Protein AF-A0AAZ1XRR1-F1 (afdb_monomer)

Sequence (103 aa):
MKTPFVCLLLGLLSAVELSASLDFYQKHVIENMQPDECTTVMQTRHIKGLFGGCKKVNTFLLGAHQKVQDICAGISGQKIVNFNVVVCKHDDSSLHPNYYNNE

Structure (mmCIF, N/CA/C/O backbone):
data_AF-A0AAZ1XRR1-F1
#
_entry.id   AF-A0AAZ1XRR1-F1
#
loop_
_atom_site.group_PDB
_atom_site.id
_atom_site.type_symbol
_atom_site.label_atom_id
_atom_site.label_alt_id
_atom_site.label_comp_id
_atom_site.label_asym_id
_atom_site.label_entity_id
_atom_site.label_seq_id
_atom_site.pdbx_PDB_ins_code
_atom_site.Cartn_x
_atom_site.Cartn_y
_atom_site.Cartn_z
_atom_site.occupancy
_atom_site.B_iso_or_equiv
_atom_site.auth_seq_id
_atom_site.auth_comp_id
_atom_site.auth_asym_id
_atom_site.auth_atom_id
_atom_site.pdbx_PDB_model_num
ATOM 1 N N . MET A 1 1 ? -11.048 27.588 36.512 1.00 51.97 1 MET A N 1
ATOM 2 C CA . MET A 1 1 ? -10.331 27.325 35.242 1.00 51.97 1 MET A CA 1
ATOM 3 C C . MET A 1 1 ? -10.080 25.824 35.091 1.00 51.97 1 MET A C 1
ATOM 5 O O . MET A 1 1 ? -9.029 25.353 35.490 1.00 51.97 1 MET A O 1
ATOM 9 N N . LYS A 1 2 ? -11.057 25.042 34.615 1.00 61.19 2 LYS A N 1
ATOM 10 C CA . LYS A 1 2 ? -10.891 23.586 34.381 1.00 61.19 2 LYS A CA 1
ATOM 11 C C . LYS A 1 2 ? -11.542 23.148 33.064 1.00 61.19 2 LYS A C 1
ATOM 13 O O . LYS A 1 2 ? -10.948 22.384 32.319 1.00 61.19 2 LYS A O 1
ATOM 18 N N . THR A 1 3 ? -12.681 23.741 32.714 1.00 65.25 3 THR A N 1
ATOM 19 C CA . THR A 1 3 ? -13.412 23.501 31.460 1.00 65.25 3 THR A CA 1
ATOM 20 C C . THR A 1 3 ? -12.619 23.772 30.171 1.00 65.25 3 THR A C 1
ATOM 22 O O . THR A 1 3 ? -12.612 22.890 29.319 1.00 65.25 3 THR A O 1
ATOM 25 N N . PRO A 1 4 ? -11.893 24.902 29.998 1.00 75.38 4 PRO A N 1
ATOM 26 C CA . PRO A 1 4 ? -11.164 25.140 28.746 1.00 75.38 4 PRO A CA 1
ATOM 27 C C . PRO A 1 4 ? -10.009 24.149 28.543 1.00 75.38 4 PRO A C 1
ATOM 29 O O . PRO A 1 4 ? -9.711 23.773 27.416 1.00 75.38 4 PRO A O 1
ATOM 32 N N . PHE A 1 5 ? -9.402 23.680 29.637 1.00 80.00 5 PHE A N 1
ATOM 33 C CA . PHE A 1 5 ? -8.317 22.701 29.596 1.00 80.00 5 PHE A CA 1
ATOM 34 C C . PHE A 1 5 ? -8.826 21.313 29.184 1.00 80.00 5 PHE A C 1
ATOM 36 O O . PHE A 1 5 ? -8.209 20.650 28.359 1.00 80.00 5 PHE A O 1
ATOM 43 N N . VAL A 1 6 ? -9.986 20.896 29.704 1.00 85.12 6 VAL A N 1
ATOM 44 C CA . VAL A 1 6 ? -10.625 19.624 29.328 1.00 85.12 6 VAL A CA 1
ATOM 45 C C . VAL A 1 6 ? -11.052 19.632 27.859 1.00 85.12 6 VAL A C 1
ATOM 47 O O . VAL A 1 6 ? -10.772 18.672 27.146 1.00 85.12 6 VAL A O 1
ATOM 50 N N . CYS A 1 7 ? -11.664 20.718 27.374 1.00 87.94 7 CYS A N 1
ATOM 51 C CA . CYS A 1 7 ? -12.051 20.825 25.964 1.00 87.94 7 CYS A CA 1
ATOM 52 C C . CYS A 1 7 ? -10.839 20.789 25.023 1.00 87.94 7 CYS A C 1
ATOM 54 O O . CYS A 1 7 ? -10.893 20.129 23.988 1.00 87.94 7 CYS A O 1
ATOM 56 N N . LEU A 1 8 ? -9.738 21.454 25.392 1.00 89.94 8 LEU A N 1
ATOM 57 C CA . LEU A 1 8 ? -8.497 21.414 24.620 1.00 89.94 8 LEU A CA 1
ATOM 58 C C . LEU A 1 8 ? -7.942 19.985 24.525 1.00 89.94 8 LEU A C 1
ATOM 60 O O . LEU A 1 8 ? -7.597 19.538 23.436 1.00 89.94 8 LEU A O 1
ATOM 64 N N . LEU A 1 9 ? -7.899 19.254 25.643 1.00 89.62 9 LEU A N 1
ATOM 65 C CA . LEU A 1 9 ? -7.413 17.871 25.672 1.00 89.62 9 LEU A CA 1
ATOM 66 C C . LEU A 1 9 ? -8.292 16.927 24.837 1.00 89.62 9 LEU A C 1
ATOM 68 O O . LEU A 1 9 ? -7.760 16.117 24.083 1.00 89.62 9 LEU A O 1
ATOM 72 N N . LEU A 1 10 ? -9.620 17.058 24.918 1.00 87.50 10 LEU A N 1
ATOM 73 C CA . LEU A 1 10 ? -10.556 16.272 24.103 1.00 87.50 10 LEU A CA 1
ATOM 74 C C . LEU A 1 10 ? -10.425 16.582 22.605 1.00 87.50 10 LEU A C 1
ATOM 76 O O . LEU A 1 10 ? -10.475 15.669 21.777 1.00 87.50 10 LEU A O 1
ATOM 80 N N . GLY A 1 11 ? -10.220 17.854 22.254 1.00 87.94 11 GLY A N 1
ATOM 81 C CA . GLY A 1 11 ? -9.965 18.273 20.878 1.00 87.94 11 GLY A CA 1
ATOM 82 C C . GLY A 1 11 ? -8.665 17.686 20.326 1.00 87.94 11 GLY A C 1
ATOM 83 O O . GLY A 1 11 ? -8.661 17.133 19.228 1.00 87.94 11 GLY A O 1
ATOM 84 N N . LEU A 1 12 ? -7.581 17.736 21.107 1.00 87.75 12 LEU A N 1
ATOM 85 C CA . LEU A 1 12 ? -6.294 17.140 20.733 1.00 87.75 12 LEU A CA 1
ATOM 86 C C . LEU A 1 12 ? -6.404 15.624 20.553 1.00 87.75 12 LEU A C 1
ATOM 88 O O . LEU A 1 12 ? -5.901 15.100 19.564 1.00 87.75 12 LEU A O 1
ATOM 92 N N . LEU A 1 13 ? -7.099 14.929 21.458 1.00 85.75 13 LEU A N 1
ATOM 93 C CA . LEU A 1 13 ? -7.292 13.483 21.355 1.00 85.75 13 LEU A CA 1
ATOM 94 C C . LEU A 1 13 ? -8.072 13.111 20.085 1.00 85.75 13 LEU A C 1
ATOM 96 O O . LEU A 1 13 ? -7.655 12.230 19.341 1.00 85.75 13 LEU A O 1
ATOM 100 N N . SER A 1 14 ? -9.147 13.844 19.785 1.00 83.19 14 SER A N 1
ATOM 101 C CA . SER A 1 14 ? -9.937 13.633 18.563 1.00 83.19 14 SER A CA 1
ATOM 102 C C . SER A 1 14 ? -9.106 13.869 17.298 1.00 83.19 14 SER A C 1
ATOM 104 O O . SER A 1 14 ? -9.204 13.106 16.340 1.00 83.19 14 SER A O 1
ATOM 106 N N . ALA A 1 15 ? -8.258 14.902 17.292 1.00 82.81 15 ALA A N 1
ATOM 107 C CA . ALA A 1 15 ? -7.363 15.187 16.173 1.00 82.81 15 ALA A CA 1
ATOM 108 C C . ALA A 1 15 ? -6.317 14.079 15.964 1.00 82.81 15 ALA A C 1
ATOM 110 O O . ALA A 1 15 ? -6.023 13.730 14.821 1.00 82.81 15 ALA A O 1
ATOM 111 N N . VAL A 1 16 ? -5.786 13.502 17.049 1.00 85.75 16 VAL A N 1
ATOM 112 C CA . VAL A 1 16 ? -4.855 12.366 16.985 1.00 85.75 16 VAL A CA 1
ATOM 113 C C . VAL A 1 16 ? -5.528 11.151 16.347 1.00 85.75 16 VAL A C 1
ATOM 115 O O . VAL A 1 16 ? -4.996 10.625 15.370 1.00 85.75 16 VAL A O 1
ATOM 118 N N . GLU A 1 17 ? -6.713 10.758 16.818 1.00 82.56 17 GLU A N 1
ATOM 119 C CA . GLU A 1 17 ? -7.466 9.626 16.253 1.00 82.56 17 GLU A CA 1
ATOM 120 C C . GLU A 1 17 ? -7.791 9.842 14.766 1.00 82.56 17 GLU A C 1
ATOM 122 O O . GLU A 1 17 ? -7.549 8.973 13.924 1.00 82.56 17 GLU A O 1
ATOM 127 N N . LEU A 1 18 ? -8.257 11.044 14.409 1.00 84.75 18 LEU A N 1
ATOM 128 C CA . LEU A 1 18 ? -8.521 11.415 13.018 1.00 84.75 18 LEU A CA 1
ATOM 129 C C . LEU A 1 18 ? -7.255 11.324 12.158 1.00 84.75 18 LEU A C 1
ATOM 131 O O . LEU A 1 18 ? -7.302 10.747 11.072 1.00 84.75 18 LEU A O 1
ATOM 135 N N . SER A 1 19 ? -6.119 11.833 12.645 1.00 87.06 19 SER A N 1
ATOM 136 C CA . SER A 1 19 ? -4.848 11.779 11.917 1.00 87.06 19 SER A CA 1
ATOM 137 C C . SER A 1 19 ? -4.369 10.345 11.674 1.00 87.06 19 SER A C 1
ATOM 139 O O . SER A 1 19 ? -3.957 10.025 10.560 1.00 87.06 19 SER A O 1
ATOM 141 N N . ALA A 1 20 ? -4.497 9.465 12.670 1.00 87.75 20 ALA A N 1
ATOM 142 C CA . ALA A 1 20 ? -4.127 8.060 12.546 1.00 87.75 20 ALA A CA 1
ATOM 143 C C . ALA A 1 20 ? -5.047 7.322 11.564 1.00 87.75 20 ALA A C 1
ATOM 145 O O . ALA A 1 20 ? -4.574 6.542 10.736 1.00 87.75 20 ALA A O 1
ATOM 146 N N . SER A 1 21 ? -6.355 7.603 11.610 1.00 89.25 21 SER A N 1
ATOM 147 C CA . SER A 1 21 ? -7.313 7.020 10.668 1.00 89.25 21 SER A CA 1
ATOM 148 C C . SER A 1 21 ? -7.008 7.443 9.228 1.00 89.25 21 SER A C 1
ATOM 150 O O . SER A 1 21 ? -6.900 6.591 8.347 1.00 89.25 21 SER A O 1
ATOM 152 N N . LEU A 1 22 ? -6.776 8.737 8.984 1.00 92.25 22 LEU A N 1
ATOM 153 C CA . LEU A 1 22 ? -6.465 9.258 7.655 1.00 92.25 22 LEU A CA 1
ATOM 154 C C . LEU A 1 22 ? -5.160 8.663 7.116 1.00 92.25 22 LEU A C 1
ATOM 156 O O . LEU A 1 22 ? -5.109 8.259 5.954 1.00 92.25 22 LEU A O 1
ATOM 160 N N . ASP A 1 23 ? -4.140 8.548 7.970 1.00 93.81 23 ASP A N 1
ATOM 161 C CA . ASP A 1 23 ? -2.864 7.919 7.629 1.00 93.81 23 ASP A CA 1
ATOM 162 C C . ASP A 1 23 ? -3.043 6.452 7.210 1.00 93.81 23 ASP A C 1
ATOM 164 O O . ASP A 1 23 ? -2.489 6.023 6.193 1.00 93.81 23 ASP A O 1
ATOM 168 N N . PHE A 1 24 ? -3.878 5.695 7.932 1.00 95.38 24 PHE A N 1
ATOM 169 C CA . PHE A 1 24 ? -4.213 4.320 7.569 1.00 95.38 24 PHE A CA 1
ATOM 170 C C . PHE A 1 24 ? -4.905 4.248 6.204 1.00 95.38 24 PHE A C 1
ATOM 172 O O . PHE A 1 24 ? -4.451 3.504 5.334 1.00 95.38 24 PHE A O 1
ATOM 179 N N . TYR A 1 25 ? -5.965 5.031 5.977 1.00 95.88 25 TYR A N 1
ATOM 180 C CA . TYR A 1 25 ? -6.691 5.012 4.700 1.00 95.88 25 TYR A CA 1
ATOM 181 C C . TYR A 1 25 ? -5.798 5.432 3.532 1.00 95.88 25 TYR A C 1
ATOM 183 O O . TYR A 1 25 ? -5.812 4.785 2.484 1.00 95.88 25 TYR A O 1
ATOM 191 N N . GLN A 1 26 ? -4.960 6.452 3.723 1.00 96.31 26 GLN A N 1
ATOM 192 C CA . GLN A 1 26 ? -3.984 6.872 2.724 1.00 96.31 26 GLN A CA 1
ATOM 193 C C . GLN A 1 26 ? -3.003 5.742 2.394 1.00 96.31 26 GLN A C 1
ATOM 195 O O . GLN A 1 26 ? -2.717 5.502 1.221 1.00 96.31 26 GLN A O 1
ATOM 200 N N . LYS A 1 27 ? -2.474 5.034 3.394 1.00 97.06 27 LYS A N 1
ATOM 201 C CA . LYS A 1 27 ? -1.421 4.032 3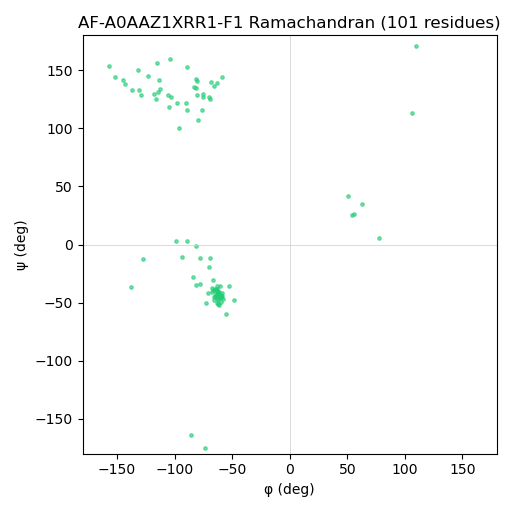.173 1.00 97.06 27 LYS A CA 1
ATOM 202 C C . LYS A 1 27 ? -1.942 2.662 2.756 1.00 97.06 27 LYS A C 1
ATOM 204 O O . LYS A 1 27 ? -1.217 1.943 2.077 1.00 97.06 27 LYS A O 1
ATOM 209 N N . HIS A 1 28 ? -3.158 2.295 3.147 1.00 97.56 28 HIS A N 1
ATOM 210 C CA . HIS A 1 28 ? -3.616 0.906 3.092 1.00 97.56 28 HIS A CA 1
ATOM 211 C C . HIS A 1 28 ? -4.940 0.690 2.372 1.00 97.56 28 HIS A C 1
ATOM 213 O O . HIS A 1 28 ? -5.248 -0.455 2.070 1.00 97.56 28 HIS A O 1
ATOM 219 N N . VAL A 1 29 ? -5.722 1.724 2.059 1.00 97.56 29 VAL A N 1
ATOM 220 C CA . VAL A 1 29 ? -7.023 1.545 1.397 1.00 97.56 29 VAL A CA 1
ATOM 221 C C . VAL A 1 29 ? -7.016 2.225 0.035 1.00 97.56 29 VAL A C 1
ATOM 223 O O . VAL A 1 29 ? -6.640 3.390 -0.117 1.00 97.56 29 VAL A O 1
ATOM 226 N N . ILE A 1 30 ? -7.428 1.490 -0.988 1.00 97.81 30 ILE A N 1
ATOM 227 C CA . ILE A 1 30 ? -7.520 1.989 -2.357 1.00 97.81 30 ILE A CA 1
ATOM 228 C C . ILE A 1 30 ? -8.718 1.341 -3.036 1.00 97.81 30 ILE A C 1
ATOM 230 O O . ILE A 1 30 ? -9.007 0.176 -2.794 1.00 97.81 30 ILE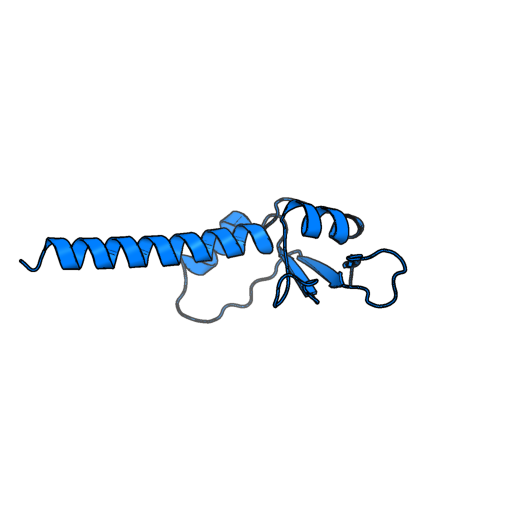 A O 1
ATOM 234 N N . GLU A 1 31 ? -9.444 2.093 -3.858 1.00 97.06 31 GLU A N 1
ATOM 235 C CA . GLU A 1 31 ? -10.622 1.539 -4.529 1.00 97.06 31 GLU A CA 1
ATOM 236 C C . GLU A 1 31 ? -10.217 0.445 -5.521 1.00 97.06 31 GLU A C 1
ATOM 238 O O . GLU A 1 31 ? -10.742 -0.663 -5.489 1.00 97.06 31 GLU A O 1
ATOM 243 N N . ASN A 1 32 ? -9.213 0.736 -6.345 1.00 96.06 32 ASN A N 1
ATOM 244 C CA . ASN A 1 32 ? -8.669 -0.191 -7.320 1.00 96.06 32 ASN A CA 1
ATOM 245 C C . ASN A 1 32 ? -7.191 0.123 -7.576 1.00 96.06 32 ASN A C 1
ATOM 247 O O . ASN A 1 32 ? -6.802 1.291 -7.584 1.00 96.06 32 ASN A O 1
ATOM 251 N N . MET A 1 33 ? -6.396 -0.918 -7.800 1.00 96.00 33 MET A N 1
ATOM 252 C CA . MET A 1 33 ? -5.057 -0.836 -8.380 1.00 96.00 33 MET A CA 1
ATOM 253 C C . MET A 1 33 ? -4.690 -2.179 -9.006 1.00 96.00 33 MET A C 1
ATOM 255 O O . MET A 1 33 ? -5.165 -3.229 -8.564 1.00 96.00 33 MET A O 1
ATOM 259 N N . GLN A 1 34 ? -3.817 -2.139 -10.001 1.00 96.00 34 GLN A N 1
ATOM 260 C CA . GLN A 1 34 ? -3.170 -3.308 -10.571 1.00 96.00 34 GLN A CA 1
ATOM 261 C C . GLN A 1 34 ? -1.863 -3.635 -9.825 1.00 96.00 34 GLN A C 1
ATOM 263 O O . GLN A 1 34 ? -1.223 -2.744 -9.256 1.00 96.00 34 GLN A O 1
ATOM 268 N N . PRO A 1 35 ? -1.440 -4.911 -9.815 1.00 94.25 35 PRO A N 1
ATOM 269 C CA . PRO A 1 35 ? -0.186 -5.345 -9.195 1.00 94.25 35 PRO A CA 1
ATOM 270 C C . PRO A 1 35 ? 1.075 -4.579 -9.639 1.00 94.25 35 PRO A C 1
ATOM 272 O O . PRO A 1 35 ? 1.971 -4.335 -8.833 1.00 94.25 35 PRO A O 1
ATOM 275 N N . ASP A 1 36 ? 1.157 -4.180 -10.905 1.00 94.88 36 ASP A N 1
ATOM 276 C CA . ASP A 1 36 ? 2.293 -3.462 -11.496 1.00 94.88 36 ASP A CA 1
ATOM 277 C C . ASP A 1 36 ? 2.320 -1.961 -11.151 1.00 94.88 36 ASP A C 1
ATOM 279 O O . ASP A 1 36 ? 3.347 -1.299 -11.308 1.00 94.88 36 ASP A O 1
ATOM 283 N N . GLU A 1 37 ? 1.239 -1.422 -10.583 1.00 97.25 37 GLU A N 1
ATOM 284 C CA . GLU A 1 37 ? 1.145 -0.017 -10.167 1.00 97.25 37 GLU A CA 1
ATOM 285 C C . GLU A 1 37 ? 1.794 0.265 -8.802 1.00 97.25 37 GLU A C 1
ATOM 287 O O . GLU A 1 37 ? 1.825 1.417 -8.358 1.00 97.25 37 GLU A O 1
ATOM 292 N N . CYS A 1 38 ? 2.343 -0.753 -8.128 1.00 96.88 38 CYS A N 1
ATOM 293 C CA . CYS A 1 38 ? 2.931 -0.637 -6.791 1.00 96.88 38 CYS A CA 1
ATOM 294 C C . CYS A 1 38 ? 3.905 0.540 -6.648 1.00 96.88 38 CYS A C 1
ATOM 296 O O . CYS A 1 38 ? 3.792 1.325 -5.704 1.00 96.88 38 CYS A O 1
ATOM 298 N N . THR A 1 39 ? 4.838 0.699 -7.589 1.00 95.88 39 THR A N 1
ATOM 299 C CA . THR A 1 39 ? 5.834 1.782 -7.535 1.00 95.88 39 THR A CA 1
ATOM 300 C C . THR A 1 39 ? 5.166 3.155 -7.612 1.00 95.88 39 THR A C 1
ATOM 302 O O . THR A 1 39 ? 5.398 4.008 -6.752 1.00 95.88 39 THR A O 1
ATOM 305 N N . THR A 1 40 ? 4.288 3.352 -8.597 1.00 96.62 40 THR A N 1
ATOM 306 C CA . THR A 1 40 ? 3.569 4.613 -8.812 1.00 96.62 40 THR A CA 1
ATOM 307 C C . THR A 1 40 ? 2.725 4.978 -7.595 1.00 96.62 40 THR A C 1
ATOM 309 O O . THR A 1 40 ? 2.853 6.080 -7.064 1.00 96.62 40 THR A O 1
ATOM 312 N N . VAL A 1 41 ? 1.918 4.044 -7.080 1.00 97.31 41 VAL A N 1
ATOM 313 C CA . VAL A 1 41 ? 1.030 4.301 -5.935 1.00 97.31 41 VAL A CA 1
ATOM 314 C C . VAL A 1 41 ? 1.828 4.635 -4.671 1.00 97.31 41 VAL A C 1
ATOM 316 O O . VAL A 1 41 ? 1.498 5.603 -3.981 1.00 97.31 41 VAL A O 1
ATOM 319 N N . MET A 1 42 ? 2.896 3.886 -4.374 1.00 96.38 42 MET A N 1
ATOM 320 C CA . MET A 1 42 ? 3.762 4.147 -3.216 1.00 96.38 42 MET A CA 1
ATOM 321 C C . MET A 1 42 ? 4.383 5.550 -3.273 1.00 96.38 42 MET A C 1
ATOM 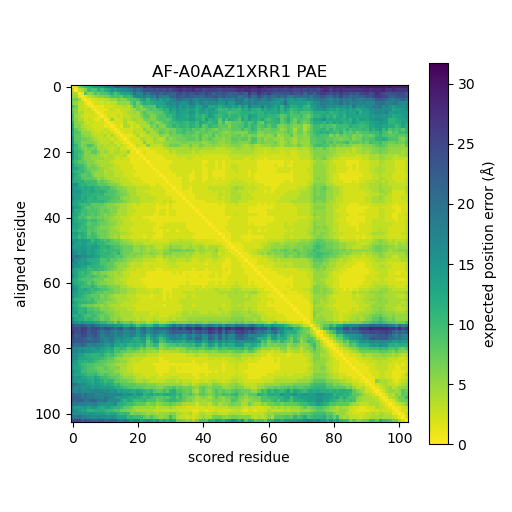323 O O . MET A 1 42 ? 4.422 6.252 -2.257 1.00 96.38 42 MET A O 1
ATOM 327 N N . GLN A 1 43 ? 4.827 5.981 -4.457 1.00 94.44 43 GLN A N 1
ATOM 328 C CA . GLN A 1 43 ? 5.433 7.297 -4.666 1.00 94.44 43 GLN A CA 1
ATOM 329 C C . GLN A 1 43 ? 4.404 8.431 -4.601 1.00 94.44 43 GLN A C 1
AT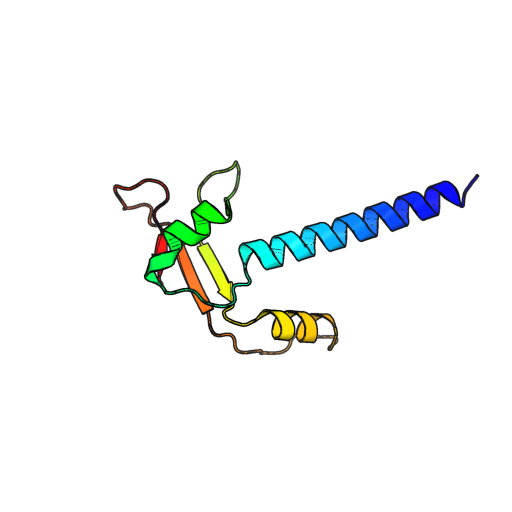OM 331 O O . GLN A 1 43 ? 4.606 9.379 -3.838 1.00 94.44 43 GLN A O 1
ATOM 336 N N . THR A 1 44 ? 3.288 8.323 -5.331 1.00 96.12 44 THR A N 1
ATOM 337 C CA . THR A 1 44 ? 2.219 9.338 -5.365 1.00 96.12 44 THR A CA 1
ATOM 338 C C . THR A 1 44 ? 1.601 9.564 -3.989 1.00 96.12 44 THR A C 1
ATOM 340 O O . THR A 1 44 ? 1.266 10.692 -3.639 1.00 96.12 44 THR A O 1
ATOM 343 N N . ARG A 1 45 ? 1.481 8.511 -3.173 1.00 96.50 45 ARG A N 1
ATOM 344 C CA . ARG A 1 45 ? 0.956 8.610 -1.802 1.00 96.50 45 ARG A CA 1
ATOM 345 C C . ARG A 1 45 ? 2.028 8.898 -0.751 1.00 96.50 45 ARG A C 1
ATOM 347 O O . ARG A 1 45 ? 1.706 8.939 0.436 1.00 96.50 45 ARG A O 1
ATOM 354 N N . HIS A 1 46 ? 3.281 9.088 -1.170 1.00 95.12 46 HIS A N 1
ATOM 355 C CA . HIS A 1 46 ? 4.437 9.351 -0.312 1.00 95.12 46 HIS A CA 1
ATOM 356 C C . HIS A 1 46 ? 4.590 8.350 0.847 1.00 95.12 46 HIS A C 1
ATOM 358 O O . HIS A 1 46 ? 4.912 8.724 1.978 1.00 95.12 46 HIS A O 1
ATOM 364 N N . ILE A 1 47 ? 4.371 7.063 0.574 1.00 95.69 47 ILE A N 1
ATOM 365 C CA . ILE A 1 47 ? 4.440 6.005 1.585 1.00 95.69 47 ILE A CA 1
ATOM 366 C C . ILE A 1 47 ? 5.903 5.643 1.824 1.00 95.69 47 ILE A C 1
ATOM 368 O O . ILE A 1 47 ? 6.554 5.000 1.003 1.00 95.69 47 ILE A O 1
ATOM 372 N N . LYS A 1 48 ? 6.419 6.059 2.979 1.00 92.88 48 LYS A N 1
ATOM 373 C CA . LYS A 1 48 ? 7.827 5.905 3.359 1.00 92.88 48 LYS A CA 1
ATOM 374 C C . LYS A 1 48 ? 7.989 4.986 4.568 1.00 92.88 48 LYS A C 1
ATOM 376 O O . LYS A 1 48 ? 7.066 4.789 5.360 1.00 92.88 48 LYS A O 1
ATOM 381 N N . GLY A 1 49 ? 9.174 4.403 4.675 1.00 89.69 49 GLY A N 1
ATOM 382 C CA . GLY A 1 49 ? 9.654 3.673 5.838 1.00 89.69 49 GLY A CA 1
ATOM 383 C C . GLY A 1 49 ? 10.296 4.599 6.872 1.00 89.69 49 GLY A C 1
ATOM 384 O O . GLY A 1 49 ? 10.138 5.823 6.844 1.00 89.69 49 GLY A O 1
ATOM 385 N N . LEU A 1 50 ? 11.044 3.996 7.796 1.00 88.19 50 LEU A N 1
ATOM 386 C CA . LEU A 1 50 ? 11.788 4.725 8.822 1.00 88.19 50 LEU A CA 1
ATOM 387 C C . LEU A 1 50 ? 12.789 5.701 8.189 1.00 88.19 50 LEU A C 1
ATOM 389 O O . LEU A 1 50 ? 13.372 5.422 7.142 1.00 88.19 50 LEU A O 1
ATOM 393 N N . PHE A 1 51 ? 12.966 6.856 8.835 1.00 88.69 51 PHE A N 1
ATOM 394 C CA . PHE A 1 51 ? 13.877 7.925 8.401 1.00 88.69 51 PHE A CA 1
ATOM 395 C C . PHE A 1 51 ? 13.653 8.410 6.956 1.00 88.69 51 PHE A C 1
ATOM 397 O O . PHE A 1 51 ? 14.566 8.924 6.318 1.00 88.69 51 PHE A O 1
ATOM 404 N N . GLY A 1 52 ? 12.434 8.254 6.427 1.00 86.50 52 GLY A N 1
ATOM 405 C CA . GLY A 1 52 ? 12.080 8.700 5.079 1.00 86.50 52 GLY A CA 1
ATOM 406 C C . GLY A 1 52 ? 12.578 7.795 3.948 1.00 86.50 52 GLY A C 1
ATOM 407 O O . GLY A 1 52 ? 12.393 8.156 2.787 1.00 86.50 52 GLY A O 1
ATOM 408 N N . GLY A 1 53 ? 13.173 6.640 4.269 1.00 88.12 53 GLY A N 1
ATOM 409 C CA . GLY A 1 53 ? 13.580 5.635 3.285 1.00 88.12 53 GLY A CA 1
ATOM 410 C C . GLY A 1 53 ? 12.400 4.864 2.686 1.00 88.12 53 GLY A C 1
ATOM 411 O O . GLY A 1 53 ? 11.235 5.135 2.984 1.00 88.12 53 GLY A O 1
ATOM 412 N N . CYS A 1 54 ? 12.691 3.859 1.862 1.00 91.31 54 CYS A N 1
ATOM 413 C CA . CYS A 1 54 ? 11.662 2.966 1.329 1.00 91.31 54 CYS A CA 1
ATOM 414 C C . CYS A 1 54 ? 11.002 2.134 2.419 1.00 91.31 54 CYS A C 1
ATOM 416 O O . CYS A 1 54 ? 11.664 1.561 3.290 1.00 91.31 54 CYS A O 1
ATOM 418 N N . LYS A 1 55 ? 9.678 2.020 2.347 1.00 94.31 55 LYS A N 1
ATOM 419 C CA . LYS A 1 55 ? 8.948 1.063 3.171 1.00 94.31 55 LYS A CA 1
ATOM 420 C C . LYS A 1 55 ? 9.178 -0.326 2.582 1.00 94.31 55 LYS A C 1
ATOM 422 O O . LYS A 1 55 ? 8.985 -0.508 1.396 1.00 94.31 55 LYS A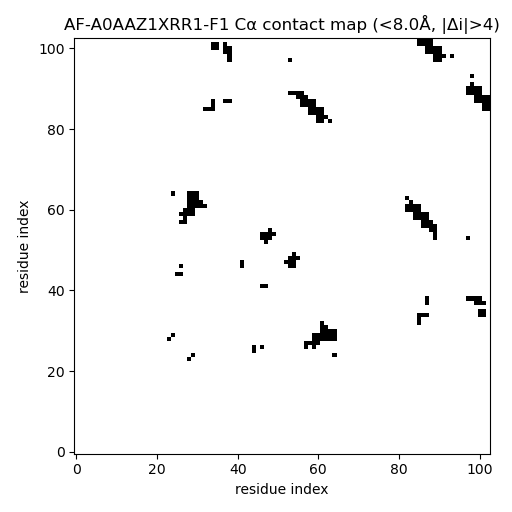 O 1
ATOM 427 N N . LYS A 1 56 ? 9.577 -1.317 3.382 1.00 94.25 56 LYS A N 1
ATOM 428 C CA . LYS A 1 56 ? 9.911 -2.649 2.843 1.00 94.25 56 LYS A CA 1
ATOM 429 C C . LYS A 1 56 ? 8.710 -3.399 2.269 1.00 94.25 56 LYS A C 1
ATOM 431 O O . LYS A 1 56 ? 8.846 -4.048 1.240 1.00 94.25 56 LYS A O 1
ATOM 436 N N . VAL A 1 57 ? 7.553 -3.300 2.920 1.00 96.25 57 VAL A N 1
ATOM 437 C CA . VAL A 1 57 ? 6.304 -3.933 2.479 1.00 96.25 57 VAL A CA 1
ATOM 438 C C . VAL A 1 57 ? 5.137 -3.003 2.785 1.00 96.25 57 VAL A C 1
ATOM 440 O O . VAL A 1 57 ? 5.073 -2.412 3.868 1.00 96.25 57 VAL A O 1
ATOM 443 N N . ASN A 1 58 ? 4.204 -2.887 1.848 1.00 97.69 58 ASN A N 1
ATOM 444 C CA . ASN A 1 58 ? 2.923 -2.233 2.053 1.00 97.69 58 ASN A CA 1
ATOM 445 C C . ASN A 1 58 ? 1.804 -3.058 1.422 1.00 97.69 58 ASN A C 1
ATOM 447 O O . ASN A 1 58 ? 1.911 -3.466 0.272 1.00 97.69 58 ASN A O 1
ATOM 451 N N . THR A 1 59 ? 0.722 -3.267 2.160 1.00 97.88 59 THR A N 1
ATOM 452 C CA . THR A 1 59 ? -0.463 -3.960 1.652 1.00 97.88 59 THR A CA 1
ATOM 453 C C . THR A 1 59 ? -1.565 -2.949 1.402 1.00 97.88 59 THR A C 1
ATOM 455 O O . THR A 1 59 ? -1.895 -2.164 2.295 1.00 97.88 59 THR A O 1
ATOM 458 N N . PHE A 1 60 ? -2.137 -2.993 0.205 1.00 98.25 60 PHE A N 1
ATOM 459 C CA . PHE A 1 60 ? -3.317 -2.235 -0.171 1.00 98.25 60 PHE A CA 1
ATOM 460 C C . PHE A 1 60 ? -4.540 -3.145 -0.170 1.00 98.25 60 PHE A C 1
ATOM 462 O O . PHE A 1 60 ? -4.539 -4.198 -0.802 1.00 98.25 60 PHE A O 1
ATOM 469 N N . LEU A 1 61 ? -5.577 -2.726 0.543 1.00 97.56 61 LEU A N 1
ATOM 470 C CA . LEU A 1 61 ? -6.889 -3.350 0.592 1.00 97.56 61 LEU A CA 1
ATOM 471 C C . LEU A 1 61 ? -7.749 -2.734 -0.520 1.00 97.56 61 LEU A C 1
ATOM 473 O O . LEU A 1 61 ? -8.032 -1.532 -0.476 1.00 97.56 61 LEU A O 1
ATOM 477 N N . LEU A 1 62 ? -8.146 -3.544 -1.502 1.00 97.44 62 LEU A N 1
ATOM 478 C CA . LEU A 1 62 ? -8.915 -3.097 -2.669 1.00 97.44 62 LEU A CA 1
ATOM 479 C C . LEU A 1 62 ? -10.409 -2.976 -2.343 1.00 97.44 62 LEU A C 1
ATOM 481 O O . LEU A 1 62 ? -10.975 -3.887 -1.733 1.00 97.44 62 LEU A O 1
ATOM 485 N N . GLY A 1 63 ? -11.049 -1.876 -2.756 1.00 95.00 63 GLY A N 1
ATOM 486 C CA . GLY A 1 63 ? -12.492 -1.635 -2.585 1.00 95.00 63 GLY A CA 1
ATOM 487 C C . GLY A 1 63 ? -12.961 -1.736 -1.128 1.00 95.00 63 GLY A C 1
ATOM 488 O O . GLY A 1 63 ? -14.093 -2.123 -0.841 1.00 95.00 63 GLY A O 1
ATOM 489 N N . ALA A 1 64 ? -12.058 -1.486 -0.177 1.00 94.31 64 ALA A N 1
ATOM 490 C CA . ALA A 1 64 ? -12.221 -1.925 1.206 1.00 94.31 64 ALA A CA 1
ATOM 491 C C . ALA A 1 64 ? -12.754 -0.842 2.154 1.00 94.31 64 ALA A C 1
ATOM 493 O O . ALA A 1 64 ? -12.870 -1.107 3.348 1.00 94.31 64 ALA A O 1
ATOM 494 N N . HIS A 1 65 ? -13.072 0.361 1.661 1.00 94.12 65 HIS A N 1
ATOM 495 C CA . HIS A 1 65 ? -13.346 1.521 2.514 1.00 94.12 65 HIS A CA 1
ATOM 496 C C . HIS A 1 65 ? -14.456 1.257 3.540 1.00 94.12 65 HIS A C 1
ATOM 498 O O . HIS A 1 65 ? -14.203 1.298 4.742 1.00 94.12 65 HIS A O 1
ATOM 504 N N . GLN A 1 66 ? -15.663 0.915 3.076 1.00 90.38 66 GLN A N 1
ATOM 505 C CA . GLN A 1 66 ? -16.795 0.637 3.966 1.00 90.38 66 GLN A CA 1
ATOM 506 C C . GLN A 1 66 ? -16.528 -0.581 4.854 1.00 90.38 66 GLN A C 1
ATOM 508 O O . GLN A 1 66 ? -16.813 -0.571 6.043 1.00 90.38 66 GLN A O 1
ATOM 513 N N . LYS A 1 67 ? -15.895 -1.615 4.294 1.00 89.88 67 LYS A N 1
ATOM 514 C CA . LYS A 1 67 ? -15.600 -2.854 5.013 1.00 89.88 67 LYS A CA 1
ATOM 515 C C . LYS A 1 67 ? -14.658 -2.636 6.198 1.00 89.88 67 LYS A C 1
ATOM 517 O O . LYS A 1 67 ? -14.842 -3.257 7.239 1.00 89.88 67 LYS A O 1
ATOM 522 N N . VAL A 1 68 ? -13.662 -1.759 6.053 1.00 90.50 68 VAL A N 1
ATOM 523 C CA . VAL A 1 68 ? -12.785 -1.348 7.159 1.00 90.50 68 VAL A CA 1
ATOM 524 C C . VAL A 1 68 ? -13.583 -0.574 8.211 1.00 90.50 68 VAL A C 1
ATOM 526 O O . VAL A 1 68 ? -13.454 -0.878 9.394 1.00 90.50 68 VAL A O 1
ATOM 529 N N . GLN A 1 69 ? -14.442 0.371 7.807 1.00 89.00 69 GLN A N 1
ATOM 530 C CA . GLN A 1 69 ? -15.298 1.106 8.749 1.00 89.00 69 GLN A CA 1
ATOM 531 C C . GLN A 1 69 ? -16.212 0.173 9.545 1.00 89.00 69 GLN A C 1
ATOM 533 O O . GLN A 1 69 ? -16.294 0.308 10.762 1.00 89.00 69 GLN A O 1
ATOM 538 N N . ASP A 1 70 ? -16.841 -0.800 8.888 1.00 86.56 70 ASP A N 1
ATOM 539 C CA . ASP A 1 70 ? -17.756 -1.747 9.527 1.00 86.56 70 ASP A CA 1
ATOM 540 C C . ASP A 1 70 ? -17.045 -2.616 10.575 1.00 86.56 70 ASP A C 1
ATOM 542 O O . ASP A 1 70 ? -17.624 -2.911 11.619 1.00 86.56 70 ASP A O 1
ATOM 546 N N . ILE A 1 71 ? -15.780 -2.988 10.334 1.00 84.94 71 ILE A N 1
ATOM 547 C CA . ILE A 1 71 ? -14.940 -3.717 11.303 1.00 84.94 71 ILE A CA 1
ATOM 548 C C . ILE A 1 71 ? -14.599 -2.844 12.513 1.00 84.94 71 ILE A C 1
ATOM 550 O O . ILE A 1 71 ? -14.520 -3.346 13.630 1.00 84.94 71 ILE A O 1
ATOM 554 N N . CYS A 1 72 ? -14.366 -1.548 12.310 1.00 82.50 72 CYS A N 1
ATOM 555 C CA . CYS A 1 72 ? -14.066 -0.632 13.408 1.00 82.50 72 CYS A CA 1
ATOM 556 C C . CYS A 1 72 ? -15.325 -0.224 14.193 1.00 82.50 72 CYS A C 1
ATOM 558 O O . CYS A 1 72 ? -15.247 -0.009 15.400 1.00 82.50 72 CYS A O 1
ATOM 560 N N . ALA A 1 73 ? -16.473 -0.101 13.521 1.00 82.25 73 ALA A N 1
ATOM 561 C CA . ALA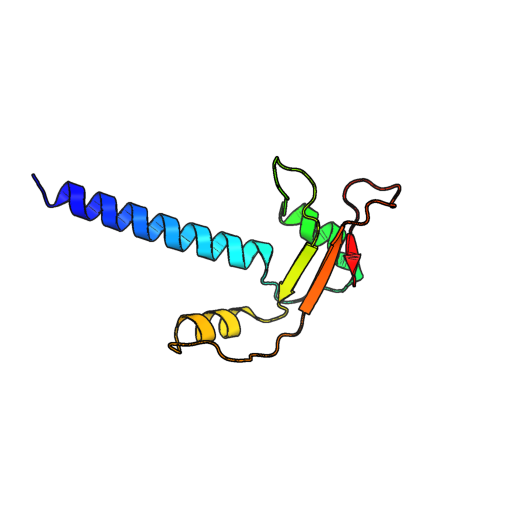 A 1 73 ? -17.744 0.312 14.114 1.00 82.25 73 ALA A CA 1
ATOM 562 C C . ALA A 1 73 ? -18.466 -0.844 14.816 1.00 82.25 73 ALA A C 1
ATOM 564 O O . ALA A 1 73 ? -19.138 -0.648 15.830 1.00 82.25 73 ALA A O 1
ATOM 565 N N . GLY A 1 74 ? -18.345 -2.051 14.270 1.00 69.56 74 GLY A N 1
ATOM 566 C CA . GLY A 1 74 ? -18.932 -3.255 14.817 1.00 69.56 74 GLY A CA 1
ATOM 567 C C . GLY A 1 74 ? -17.848 -4.215 15.271 1.00 69.56 74 GLY A C 1
ATOM 568 O O . GLY A 1 74 ? -17.006 -4.595 14.473 1.00 69.56 74 GLY A O 1
ATOM 569 N N . ILE A 1 75 ? -18.002 -4.721 16.498 1.00 57.12 75 ILE A N 1
ATOM 570 C CA . ILE A 1 75 ? -17.406 -5.953 17.049 1.00 57.12 75 ILE A CA 1
ATOM 571 C C . ILE A 1 75 ? -16.260 -5.714 18.046 1.00 57.12 75 ILE A C 1
ATOM 573 O O . ILE A 1 75 ? -15.146 -5.333 17.709 1.00 57.12 75 ILE A O 1
ATOM 577 N N . SER A 1 76 ? -16.520 -6.076 19.305 1.00 60.66 76 SER A N 1
ATOM 578 C CA . SER A 1 76 ? -15.473 -6.446 20.257 1.00 60.66 76 SER A CA 1
ATOM 579 C C . SER A 1 76 ? -14.851 -7.787 19.841 1.00 60.66 76 SER A C 1
ATOM 581 O O . SER A 1 76 ? -15.568 -8.777 19.701 1.00 60.66 76 SER A O 1
ATOM 583 N N . GLY A 1 77 ? -13.527 -7.837 19.675 1.00 61.91 77 GLY A N 1
ATOM 584 C CA . GLY A 1 77 ? -12.770 -9.066 19.390 1.00 61.91 77 GLY A CA 1
ATOM 585 C C . GLY A 1 77 ? -12.201 -9.153 17.968 1.00 61.91 77 GLY A C 1
ATOM 586 O O . GLY A 1 77 ? -12.498 -8.334 17.107 1.00 61.91 77 GLY A O 1
ATOM 587 N N . GLN A 1 78 ? -11.348 -10.151 17.718 1.00 61.38 78 GLN A N 1
ATOM 588 C CA . GLN A 1 78 ? -10.789 -10.418 16.386 1.00 61.38 78 GLN A CA 1
ATOM 589 C C . GLN A 1 78 ? -11.794 -11.200 15.530 1.00 61.38 78 GLN A C 1
ATOM 591 O O . GLN A 1 78 ? -12.268 -12.259 15.944 1.00 61.38 78 GLN A O 1
ATOM 596 N N . LYS A 1 79 ? -12.083 -10.723 14.314 1.00 69.62 79 LYS A N 1
ATOM 597 C CA . LYS A 1 79 ? -12.768 -11.507 13.276 1.00 69.62 79 LYS A CA 1
ATOM 598 C C . LYS A 1 79 ? -11.843 -11.766 12.099 1.00 69.62 79 LYS A C 1
ATOM 600 O O . LYS A 1 79 ? -11.107 -10.883 11.671 1.00 69.62 79 LYS A O 1
ATOM 605 N N . ILE A 1 80 ? -11.948 -12.970 11.542 1.00 76.06 80 ILE A N 1
ATOM 606 C CA . ILE A 1 80 ? -11.326 -13.311 10.265 1.00 76.06 80 ILE A CA 1
ATOM 607 C C . ILE A 1 80 ? -12.178 -12.683 9.165 1.00 76.06 80 ILE A C 1
ATOM 609 O O . ILE A 1 80 ? -13.352 -13.020 9.004 1.00 76.06 80 ILE A O 1
ATOM 613 N N . VAL A 1 81 ? -11.586 -11.746 8.430 1.00 80.81 81 VAL A N 1
ATOM 614 C CA . VAL A 1 81 ? -12.232 -11.049 7.322 1.00 80.81 81 VAL A CA 1
ATOM 615 C C . VAL A 1 81 ? -11.322 -11.129 6.106 1.00 80.81 81 VAL A C 1
ATOM 617 O O . VAL A 1 81 ? -10.148 -10.781 6.181 1.00 80.81 81 VAL A O 1
ATOM 620 N N . ASN A 1 82 ? -11.872 -11.572 4.978 1.00 89.12 82 ASN A N 1
ATOM 621 C CA . ASN A 1 82 ? -11.115 -11.673 3.733 1.00 89.12 82 ASN A CA 1
ATOM 622 C C . ASN A 1 82 ? -11.084 -10.324 3.015 1.00 89.12 82 ASN A C 1
ATOM 624 O O . ASN A 1 82 ? -12.124 -9.679 2.873 1.00 89.12 82 ASN A O 1
ATOM 628 N N . PHE A 1 83 ? -9.923 -9.928 2.509 1.00 91.31 83 PHE A N 1
ATOM 629 C CA . PHE A 1 83 ? -9.763 -8.766 1.641 1.00 91.31 83 PHE A CA 1
ATOM 630 C C . PHE A 1 83 ? -9.127 -9.197 0.328 1.00 91.31 83 PHE A C 1
ATOM 632 O O . PHE A 1 83 ? -8.263 -10.071 0.318 1.00 91.31 83 PHE A O 1
ATOM 639 N N . ASN A 1 84 ? -9.531 -8.546 -0.759 1.00 95.38 84 ASN A N 1
ATOM 640 C CA . ASN A 1 84 ? -8.710 -8.526 -1.958 1.00 95.38 84 ASN A CA 1
ATOM 641 C C . ASN A 1 84 ? -7.55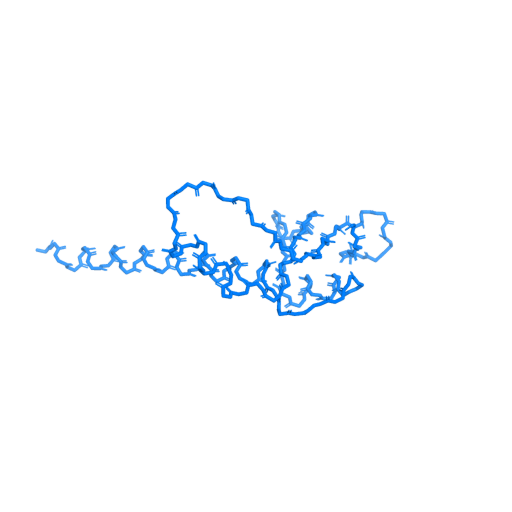9 -7.565 -1.684 1.00 95.38 84 ASN A C 1
ATOM 643 O O . ASN A 1 84 ? -7.794 -6.434 -1.247 1.00 95.38 84 ASN A O 1
ATOM 647 N N . VAL A 1 85 ? -6.332 -8.029 -1.891 1.00 96.81 85 VAL A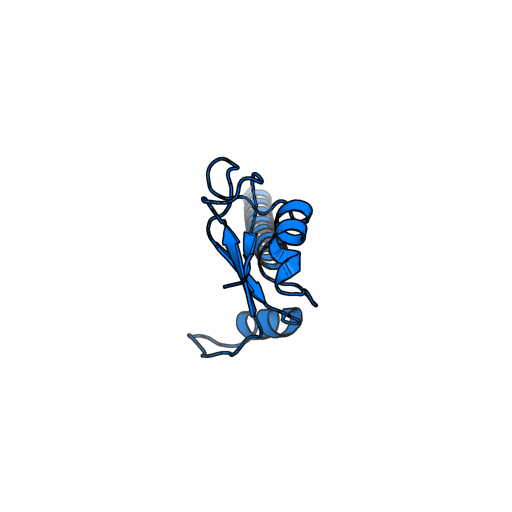 N 1
ATOM 648 C CA . VAL A 1 85 ? -5.142 -7.261 -1.541 1.00 96.81 85 VAL A CA 1
ATOM 649 C C . VAL A 1 85 ? -4.142 -7.235 -2.677 1.00 96.81 85 VAL A C 1
ATOM 651 O O . VAL A 1 85 ? -4.024 -8.194 -3.434 1.00 96.81 85 VAL A O 1
ATOM 654 N N . VAL A 1 86 ? -3.386 -6.146 -2.735 1.00 98.00 86 VAL A N 1
ATOM 655 C CA . VAL A 1 86 ? -2.121 -6.078 -3.463 1.00 98.00 86 VAL A CA 1
ATOM 656 C C . VAL A 1 86 ? -1.024 -5.835 -2.441 1.00 98.00 86 VAL A C 1
ATOM 658 O O . VAL A 1 86 ? -1.092 -4.894 -1.646 1.00 98.00 86 VAL A O 1
ATOM 661 N N . VAL A 1 87 ? -0.018 -6.704 -2.438 1.00 97.88 87 VAL A N 1
ATOM 662 C CA . VAL A 1 87 ? 1.176 -6.547 -1.608 1.00 97.88 87 VAL A CA 1
ATOM 663 C C . VAL A 1 87 ? 2.263 -5.935 -2.474 1.00 97.88 87 VAL A C 1
ATOM 665 O O . VAL A 1 87 ? 2.621 -6.499 -3.501 1.00 97.88 87 VAL A O 1
ATOM 668 N N . CYS A 1 88 ? 2.768 -4.777 -2.062 1.00 97.56 88 CYS A N 1
ATOM 669 C CA . CYS A 1 88 ? 3.887 -4.095 -2.693 1.00 97.56 88 CYS A CA 1
ATOM 670 C C . CYS A 1 88 ? 5.129 -4.278 -1.833 1.00 97.56 88 CYS A C 1
ATOM 672 O O . CYS A 1 88 ? 5.171 -3.821 -0.684 1.00 97.56 88 CYS A O 1
ATOM 674 N N . LYS A 1 89 ? 6.150 -4.917 -2.395 1.00 96.56 89 LYS A N 1
ATOM 675 C CA . LYS A 1 89 ? 7.422 -5.180 -1.727 1.00 96.56 89 LYS A CA 1
ATOM 676 C C . LYS A 1 89 ? 8.523 -4.380 -2.389 1.00 96.56 89 LYS A C 1
ATOM 678 O O . LYS A 1 89 ? 8.583 -4.302 -3.608 1.00 96.56 89 LYS A O 1
ATOM 683 N N . HIS A 1 90 ? 9.351 -3.739 -1.575 1.00 94.38 90 HIS A N 1
ATOM 684 C CA . HIS A 1 90 ? 10.511 -3.025 -2.080 1.00 94.38 90 HIS A CA 1
ATOM 685 C C . HIS A 1 90 ? 11.535 -4.033 -2.595 1.00 94.38 90 HIS A C 1
ATOM 687 O O . HIS A 1 90 ? 11.935 -4.940 -1.860 1.00 94.38 90 HIS A O 1
ATOM 693 N N . ASP A 1 91 ? 11.972 -3.841 -3.830 1.00 92.25 91 ASP A N 1
ATOM 694 C CA . ASP A 1 91 ? 12.984 -4.677 -4.454 1.00 92.25 91 ASP A CA 1
ATOM 695 C C . ASP A 1 91 ? 14.358 -4.017 -4.298 1.00 92.25 91 ASP A C 1
ATOM 697 O O . ASP A 1 91 ? 14.728 -3.095 -5.025 1.00 92.25 91 ASP A O 1
ATOM 701 N N . ASP A 1 92 ? 15.121 -4.512 -3.324 1.00 86.88 92 ASP A N 1
ATOM 702 C CA . ASP A 1 92 ? 16.479 -4.040 -3.040 1.00 86.88 92 ASP A CA 1
ATOM 703 C C . ASP A 1 92 ? 17.491 -4.409 -4.146 1.00 86.88 92 ASP A C 1
ATOM 705 O O . ASP A 1 92 ? 18.614 -3.907 -4.129 1.00 86.88 92 ASP A O 1
ATOM 709 N N . SER A 1 93 ? 17.122 -5.288 -5.087 1.00 86.44 93 SER A N 1
ATOM 710 C CA . SER A 1 93 ? 17.974 -5.709 -6.206 1.00 86.44 93 SER A CA 1
ATOM 711 C C . SER A 1 93 ? 17.766 -4.884 -7.478 1.00 86.44 93 SER A C 1
ATOM 713 O O . SER A 1 93 ? 18.565 -4.977 -8.413 1.00 86.44 93 SER A O 1
ATOM 715 N N . SER A 1 94 ? 16.722 -4.054 -7.515 1.00 85.50 94 SER A N 1
ATOM 716 C CA . SER A 1 94 ? 16.407 -3.228 -8.675 1.00 85.50 94 SER A CA 1
ATOM 717 C C . SER A 1 94 ? 17.446 -2.131 -8.901 1.00 85.50 94 SER A C 1
ATOM 719 O O . SER A 1 94 ? 17.895 -1.454 -7.976 1.00 85.50 94 SER A O 1
ATOM 721 N N . LEU A 1 95 ? 17.778 -1.900 -10.173 1.00 79.44 95 LEU A N 1
ATOM 722 C CA . LEU A 1 95 ? 18.598 -0.763 -10.602 1.00 79.44 95 LEU A CA 1
ATOM 723 C C . LEU A 1 95 ? 17.850 0.574 -10.472 1.00 79.44 95 LEU A C 1
ATOM 725 O O . LEU A 1 95 ? 18.481 1.631 -10.464 1.00 79.44 95 LEU A O 1
ATOM 729 N N . HIS A 1 96 ? 16.514 0.542 -10.399 1.00 77.69 96 HIS A N 1
ATOM 730 C CA . HIS A 1 96 ? 15.700 1.736 -10.213 1.00 77.69 96 HIS A CA 1
ATOM 731 C C . HIS A 1 96 ? 15.484 1.993 -8.714 1.00 77.69 96 HIS A C 1
A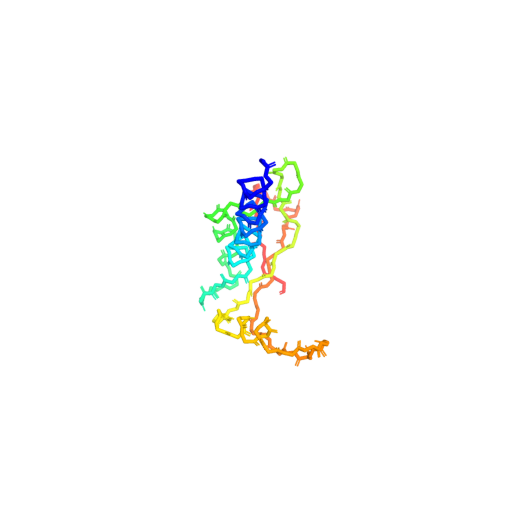TOM 733 O O . HIS A 1 96 ? 14.932 1.135 -8.020 1.00 77.69 96 HIS A O 1
ATOM 739 N N . PRO A 1 97 ? 15.879 3.166 -8.187 1.00 78.44 97 PRO A N 1
ATOM 740 C CA . PRO A 1 97 ? 15.682 3.473 -6.779 1.00 78.44 97 PRO A CA 1
ATOM 741 C C . PRO A 1 97 ? 14.187 3.516 -6.450 1.00 78.44 97 PRO A C 1
ATOM 743 O O . PRO A 1 97 ? 13.394 4.093 -7.191 1.00 78.44 97 PRO A O 1
ATOM 746 N N . ASN A 1 98 ? 13.806 2.956 -5.301 1.00 83.12 98 ASN A N 1
ATOM 747 C CA . ASN A 1 98 ? 12.422 2.930 -4.820 1.00 83.12 98 ASN A CA 1
ATOM 748 C C . ASN A 1 98 ? 11.462 2.153 -5.740 1.00 83.12 98 ASN A C 1
ATOM 750 O O . ASN A 1 98 ? 10.302 2.547 -5.889 1.00 83.12 98 ASN A O 1
ATOM 754 N N . TYR A 1 99 ? 11.944 1.075 -6.358 1.00 91.25 99 TYR A N 1
ATOM 755 C CA . TYR A 1 99 ? 11.123 0.150 -7.131 1.00 91.25 99 TYR A CA 1
ATOM 756 C C . TYR A 1 99 ? 10.409 -0.859 -6.225 1.00 91.25 99 TYR A C 1
ATOM 758 O O . TYR A 1 99 ? 10.958 -1.334 -5.226 1.00 91.25 99 TYR A O 1
ATOM 766 N N . TYR A 1 100 ? 9.171 -1.176 -6.593 1.00 93.69 100 TYR A N 1
ATOM 767 C CA . TYR A 1 100 ? 8.315 -2.121 -5.892 1.00 93.69 100 TYR A CA 1
ATOM 768 C C . TYR A 1 100 ? 7.700 -3.118 -6.865 1.00 93.69 100 TYR A C 1
ATOM 770 O O . TYR A 1 100 ? 7.114 -2.715 -7.873 1.00 93.69 100 TYR A O 1
ATOM 778 N N . ASN A 1 101 ? 7.767 -4.398 -6.511 1.00 90.81 101 ASN A N 1
ATOM 779 C CA . ASN A 1 101 ? 7.083 -5.484 -7.200 1.00 90.81 101 ASN A CA 1
ATOM 780 C C . ASN A 1 101 ? 5.855 -5.950 -6.406 1.00 90.81 101 ASN A C 1
ATOM 782 O O . ASN A 1 101 ? 5.762 -5.738 -5.191 1.00 90.81 101 ASN A O 1
ATOM 786 N N . ASN A 1 102 ? 4.931 -6.616 -7.097 1.00 90.81 102 ASN A N 1
ATOM 787 C CA . ASN A 1 102 ? 3.896 -7.393 -6.434 1.00 90.81 102 ASN A CA 1
ATOM 788 C C . ASN A 1 102 ? 4.445 -8.763 -5.995 1.00 90.81 102 ASN A C 1
ATOM 790 O O . ASN A 1 102 ? 5.248 -9.365 -6.713 1.00 90.81 102 ASN A O 1
ATOM 794 N N . GLU A 1 103 ? 4.036 -9.204 -4.805 1.00 78.06 103 GLU A N 1
ATOM 795 C CA . GLU A 1 103 ? 4.258 -10.549 -4.247 1.00 78.06 103 GLU A CA 1
ATOM 796 C C . GLU A 1 103 ? 2.923 -11.287 -4.104 1.00 78.06 103 GLU A C 1
ATOM 798 O O . GLU A 1 103 ? 1.913 -10.611 -3.776 1.00 78.06 103 GLU A O 1
#

Radius of gyration: 17.57 Å; Cα contacts (8 Å, |Δi|>4): 112; chains: 1; bounding box: 38×41×47 Å

Mean predicted aligned error: 6.66 Å

Foldseek 3Di:
DVVVVVVVVVVVVVVVVVVVVVVCCLQAEDQDDDQQCLQVSCVVSQPADPPSHHDAKGKHFHNCVVVVVCVVVDDDDDDDDDTDIWMWGADPPDPDGSDTGTD

Solvent-accessible surface area (backbone atoms only — not comparable to full-atom values): 6100 Å² total; per-residue (Å²): 143,56,66,71,60,53,52,50,51,53,51,52,51,53,50,51,54,51,52,53,51,51,53,46,42,66,65,30,46,39,69,76,84,60,57,83,44,31,31,60,54,37,57,78,65,65,58,54,29,76,96,73,39,74,37,62,66,47,55,33,30,43,64,31,65,67,63,52,50,49,54,74,77,46,71,95,74,92,75,96,76,93,72,56,70,46,39,29,32,49,42,90,84,53,93,51,85,80,35,33,44,58,112

Nearest PDB structures (foldseek):
  7bfk-assembly2_B  TM=7.469E-01  e=2.866E-04  Salmo salar
  4ahj-assembly1_A  TM=7.230E-01  e=4.007E-04  Homo sapiens
  1r3m-assembly2_B  TM=7.204E-01  e=4.007E-04  Bos taurus
  4ahh-assembly1_A  TM=6.977E-01  e=4.007E-04  Homo sapiens
  5m9s-assembly1_A  TM=7.219E-01  e=1.751E-03  Homo sapiens

pLDDT: mean 88.36, std 10.07, range [51.97, 98.25]

InterPro domains:
  IPR023411 Ribonuclease A, active site [PS00127] (54-60)
  IPR023412 Ribonuclease A-domain [PF00074] (23-77)
  IPR023412 Ribonuclease A-domain [SM00092] (17-102)
  IPR036816 Ribonuclease A-like domain superfamily [G3DSA:3.10.130.10] (16-103)
  IPR036816 Ribonuclease A-like domain superfamily [SSF54076] (20-98)

Secondary structure (DSSP, 8-state):
--HHHHHHHHHHHHHHHHHHHHHHHHHHEES---GGGHHHHHHHTT-B-GGGSB-SEEEEEET-HHHHHHHHHS-SS-------EEEEEE-TT-SSTT-EEE-

Organism: Oreochromis aureus (NCBI:txid47969)